Protein AF-A0A250XRT2-F1 (afdb_monomer_lite)

Radius of gyration: 32.17 Å; chains: 1; bounding box: 71×53×96 Å

Foldseek 3Di:
DDDDDDDPDDPDDDDPPVVVVVVVVVVVVVVVVVVVVVVVVVVCVVLVQVQQQVQLVVVQVPDPDHDPDSPVSSVVSSVPDDRDDDDPPPDPDPDPDDDD

Organism: NCBI:txid1157962

pLDDT: mean 74.79, std 19.59, range [41.25, 97.0]

Sequence (100 aa):
MSSTPNRDTSPGRPNAEASTLGDDLFNEAYEKALLRKQLFKEYLSRHQVLERFNLALEALFDCSELPEDPVPYLMDKMKNSRPTARKPTNRPNSATFKNG

Secondary structure (DSSP, 8-state):
---PPP---------THHHHHHHHHHHHHHHHHHHHHHHHHHHHHHTTHHHHHHHHHHHHHT-SS--SSHHHHHHHHHHH--PPP---------------

Structure (mmCIF, N/CA/C/O backbone):
data_AF-A0A250XRT2-F1
#
_entry.id   AF-A0A250XRT2-F1
#
loop_
_atom_site.group_PDB
_atom_site.id
_atom_site.type_symbol
_atom_site.label_atom_id
_atom_site.label_alt_id
_atom_site.label_comp_id
_atom_site.label_asym_id
_atom_site.label_entity_id
_atom_site.label_seq_id
_atom_site.pdbx_PDB_ins_code
_atom_site.Cartn_x
_atom_site.Cartn_y
_atom_site.Cartn_z
_atom_site.occupancy
_atom_site.B_iso_or_equiv
_atom_site.auth_seq_id
_atom_site.auth_comp_id
_atom_site.auth_asym_id
_atom_site.auth_atom_id
_atom_site.pdbx_PDB_model_num
ATOM 1 N N . MET A 1 1 ? 37.110 24.701 -77.990 1.00 41.25 1 MET A N 1
ATOM 2 C CA . MET A 1 1 ? 37.365 24.785 -76.537 1.00 41.25 1 MET A CA 1
ATOM 3 C C . MET A 1 1 ? 36.115 24.265 -75.851 1.00 41.25 1 MET A C 1
ATOM 5 O O . MET A 1 1 ? 35.083 24.913 -75.945 1.00 41.25 1 MET A O 1
ATOM 9 N N . SER A 1 2 ? 36.180 23.036 -75.337 1.00 42.88 2 SER A N 1
ATOM 10 C CA . SER A 1 2 ? 35.022 22.253 -74.892 1.00 42.88 2 SER A CA 1
ATOM 11 C C . SER A 1 2 ? 34.883 22.217 -73.371 1.00 42.88 2 SER A C 1
ATOM 13 O O . SER A 1 2 ? 35.882 22.132 -72.663 1.00 42.88 2 SER A O 1
ATOM 15 N N . SER A 1 3 ? 33.614 22.150 -72.956 1.00 42.19 3 SER A N 1
ATOM 16 C CA . SER A 1 3 ? 33.074 21.513 -71.747 1.00 42.19 3 SER A CA 1
ATOM 17 C C . SER A 1 3 ? 33.136 22.278 -70.418 1.00 42.19 3 SER A C 1
ATOM 19 O O . SER A 1 3 ? 34.085 22.183 -69.647 1.00 42.19 3 SER A O 1
ATOM 21 N N . THR A 1 4 ? 32.018 22.931 -70.096 1.00 51.84 4 THR A N 1
ATOM 22 C CA . THR A 1 4 ? 31.530 23.138 -68.722 1.00 51.84 4 THR A CA 1
ATOM 23 C C . THR A 1 4 ? 31.185 21.790 -68.068 1.00 51.84 4 THR A C 1
ATOM 25 O O . THR A 1 4 ? 30.518 20.980 -68.718 1.00 51.84 4 THR A O 1
ATOM 28 N N . PRO A 1 5 ? 31.557 21.525 -66.802 1.00 56.41 5 PRO A N 1
ATOM 29 C CA . PRO A 1 5 ? 31.098 20.331 -66.102 1.00 56.41 5 PRO A CA 1
ATOM 30 C C . PRO A 1 5 ? 29.693 20.548 -65.515 1.00 56.41 5 PRO A C 1
ATOM 32 O O . PRO A 1 5 ? 29.447 21.518 -64.796 1.00 56.41 5 PRO A O 1
ATOM 35 N N . ASN A 1 6 ? 28.778 19.623 -65.816 1.00 43.31 6 ASN A N 1
ATOM 36 C CA . ASN A 1 6 ? 27.474 19.509 -65.166 1.00 43.31 6 ASN A CA 1
ATOM 37 C C . ASN A 1 6 ? 27.664 19.129 -63.694 1.00 43.31 6 ASN A C 1
ATOM 39 O O . ASN A 1 6 ? 28.296 18.124 -63.375 1.00 43.31 6 ASN A O 1
ATOM 43 N N . ARG A 1 7 ? 27.099 19.934 -62.793 1.00 43.66 7 ARG A N 1
ATOM 44 C CA . ARG A 1 7 ? 27.012 19.631 -61.365 1.00 43.66 7 ARG A CA 1
ATOM 45 C C . ARG A 1 7 ? 25.691 18.908 -61.112 1.00 43.66 7 ARG A C 1
ATOM 47 O O . ARG A 1 7 ? 24.690 19.546 -60.793 1.00 43.66 7 ARG A O 1
ATOM 54 N N . ASP A 1 8 ? 25.699 17.586 -61.265 1.00 45.22 8 ASP A N 1
ATOM 55 C CA . ASP A 1 8 ? 24.603 16.719 -60.826 1.00 45.22 8 ASP A CA 1
ATOM 56 C C . ASP A 1 8 ? 24.425 16.855 -59.310 1.00 45.22 8 ASP A C 1
ATOM 58 O O . ASP A 1 8 ? 25.164 16.290 -58.505 1.00 45.22 8 ASP A O 1
ATOM 62 N N . THR A 1 9 ? 23.440 17.654 -58.910 1.00 49.44 9 THR A N 1
ATOM 63 C CA . THR A 1 9 ? 22.992 17.746 -57.521 1.00 49.44 9 THR A CA 1
ATOM 64 C C . THR A 1 9 ? 21.835 16.768 -57.362 1.00 49.44 9 THR A C 1
ATOM 66 O O . THR A 1 9 ? 20.675 17.137 -57.511 1.00 49.44 9 THR A O 1
ATOM 69 N N . SER A 1 10 ? 22.148 15.498 -57.096 1.00 52.16 10 SER A N 1
ATOM 70 C CA . SER A 1 10 ? 21.150 14.580 -56.536 1.00 52.16 10 SER A CA 1
ATOM 71 C C . SER A 1 10 ? 20.849 15.013 -55.097 1.00 52.16 10 SER A C 1
ATOM 73 O O . SER A 1 10 ? 21.794 15.148 -54.314 1.00 52.16 10 SER A O 1
ATOM 75 N N . PRO A 1 11 ? 19.581 15.222 -54.699 1.00 50.19 11 PRO A N 1
ATOM 76 C CA . PRO A 1 11 ? 19.254 15.419 -53.298 1.00 50.19 11 PRO A CA 1
ATOM 77 C C . PRO A 1 11 ? 19.427 14.073 -52.588 1.00 50.19 11 PRO A C 1
ATOM 79 O O . PRO A 1 11 ? 18.604 13.165 -52.712 1.00 50.19 11 PRO A O 1
ATOM 82 N N . GLY A 1 12 ? 20.544 13.933 -51.874 1.00 48.12 12 GLY A N 1
ATOM 83 C CA . GLY A 1 12 ? 20.737 12.863 -50.905 1.00 48.12 12 GLY A CA 1
ATOM 84 C C . GLY A 1 12 ? 19.568 12.858 -49.921 1.00 48.12 12 GLY A C 1
ATOM 85 O O . GLY A 1 12 ? 19.193 13.901 -49.386 1.00 48.12 12 GLY A O 1
ATOM 86 N N . ARG A 1 13 ? 18.963 11.680 -49.750 1.00 54.16 13 ARG A N 1
ATOM 87 C CA . ARG A 1 13 ? 17.858 11.402 -48.825 1.00 54.16 13 ARG A CA 1
ATOM 88 C C . ARG A 1 13 ? 18.101 12.059 -47.456 1.00 54.16 13 ARG A C 1
ATOM 90 O O . ARG A 1 13 ? 19.216 11.947 -46.949 1.00 54.16 13 ARG A O 1
ATOM 97 N N . PRO A 1 14 ? 17.088 12.667 -46.812 1.00 49.62 14 PRO A N 1
ATOM 98 C CA . PRO A 1 14 ? 17.223 13.047 -45.414 1.00 49.62 14 PRO A CA 1
ATOM 99 C C . PRO A 1 14 ? 17.434 11.783 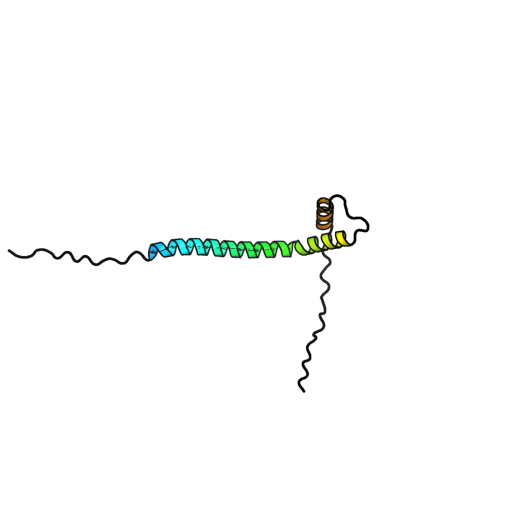-44.563 1.00 49.62 14 PRO A C 1
ATOM 101 O O . PRO A 1 14 ? 16.720 10.791 -44.716 1.00 49.62 14 PRO A O 1
ATOM 104 N N . ASN A 1 15 ? 18.461 11.838 -43.714 1.00 53.47 15 ASN A N 1
ATOM 105 C CA . ASN A 1 15 ? 18.906 10.809 -42.775 1.00 53.47 15 ASN A CA 1
ATOM 106 C C . ASN A 1 15 ? 17.744 10.096 -42.062 1.00 53.47 15 ASN A C 1
ATOM 108 O O . ASN A 1 15 ? 17.098 10.679 -41.195 1.00 53.47 15 ASN A O 1
ATOM 112 N N . ALA A 1 16 ? 17.563 8.802 -42.341 1.00 55.19 16 ALA A N 1
ATOM 113 C CA . ALA A 1 16 ? 16.719 7.900 -41.548 1.00 55.19 16 ALA A CA 1
ATOM 114 C C . ALA A 1 16 ? 17.303 7.608 -40.145 1.00 55.19 16 ALA A C 1
ATOM 116 O O . ALA A 1 16 ? 16.645 7.003 -39.308 1.00 55.19 16 ALA A O 1
ATOM 117 N N . GLU A 1 17 ? 18.531 8.056 -39.880 1.00 53.41 17 GLU A N 1
ATOM 118 C CA . GLU A 1 17 ? 19.312 7.746 -38.675 1.00 53.41 17 GLU A CA 1
ATOM 119 C C . GLU A 1 17 ? 18.982 8.659 -37.478 1.00 53.41 17 GLU A C 1
ATOM 121 O O . GLU A 1 17 ? 19.304 8.341 -36.336 1.00 53.41 17 GLU A O 1
ATOM 126 N N . ALA A 1 18 ? 18.315 9.796 -37.714 1.00 52.28 18 ALA A N 1
ATOM 127 C CA . ALA A 1 18 ? 17.903 10.710 -36.644 1.00 52.28 18 ALA A CA 1
ATOM 128 C C . ALA A 1 18 ? 16.619 10.251 -35.926 1.00 52.28 18 ALA A C 1
ATOM 130 O O . ALA A 1 18 ? 16.415 10.598 -34.764 1.00 52.28 18 ALA A O 1
ATOM 131 N N . SER A 1 19 ? 15.768 9.464 -36.594 1.00 55.03 19 SER A N 1
ATOM 132 C CA . SER A 1 19 ? 14.532 8.927 -36.006 1.00 55.03 19 SER A CA 1
ATOM 133 C C . SER A 1 19 ? 14.783 7.701 -35.125 1.00 55.03 19 SER A C 1
ATOM 135 O O . SER A 1 19 ? 14.111 7.536 -34.117 1.00 55.03 19 SER A O 1
ATOM 137 N N . THR A 1 20 ? 15.802 6.892 -35.423 1.00 60.81 20 THR A N 1
ATOM 138 C CA . THR A 1 20 ? 16.097 5.659 -34.675 1.00 60.81 20 THR A CA 1
ATOM 139 C C . THR A 1 20 ? 16.626 5.918 -33.264 1.00 60.81 20 THR A C 1
ATOM 141 O O . THR A 1 20 ? 16.221 5.241 -32.329 1.00 60.81 20 THR A O 1
ATOM 144 N N . LEU A 1 21 ? 17.463 6.944 -33.064 1.00 62.03 21 LEU A N 1
ATOM 145 C CA . LEU A 1 21 ? 18.065 7.210 -31.749 1.00 62.03 21 LEU A CA 1
ATOM 146 C C . LEU A 1 21 ? 17.032 7.652 -30.693 1.00 62.03 21 LEU A C 1
ATOM 148 O O . LEU A 1 21 ? 17.140 7.291 -29.521 1.00 62.03 21 LEU A O 1
ATOM 152 N N . GLY A 1 22 ? 16.037 8.447 -31.099 1.00 71.00 22 GLY A N 1
ATOM 153 C CA . GLY A 1 22 ? 14.948 8.876 -30.216 1.00 71.00 22 GLY A CA 1
ATOM 154 C C . GLY A 1 22 ? 14.005 7.727 -29.857 1.00 71.00 22 GLY A C 1
ATOM 155 O O . GLY A 1 22 ? 13.606 7.601 -28.698 1.00 71.00 22 GLY A O 1
ATOM 156 N N . ASP A 1 23 ? 13.719 6.863 -30.831 1.00 78.31 23 ASP A N 1
ATOM 157 C CA . ASP A 1 23 ? 12.887 5.674 -30.648 1.00 78.31 23 ASP A CA 1
ATOM 158 C C . ASP A 1 23 ? 13.575 4.639 -29.742 1.00 78.31 23 ASP A C 1
ATOM 160 O O . ASP A 1 23 ? 12.932 4.066 -28.864 1.00 78.31 23 ASP A O 1
ATOM 164 N N . ASP A 1 24 ? 14.892 4.456 -29.867 1.00 81.25 24 ASP A N 1
ATOM 165 C CA . ASP A 1 24 ? 15.667 3.531 -29.031 1.00 81.25 24 ASP A CA 1
ATOM 166 C C . ASP A 1 24 ? 15.709 3.974 -27.560 1.00 81.25 24 ASP A C 1
ATOM 168 O O . ASP A 1 24 ? 15.467 3.168 -26.657 1.00 81.25 24 ASP A O 1
ATOM 172 N N . LEU A 1 25 ? 15.941 5.268 -27.297 1.00 84.88 25 LEU A N 1
ATOM 173 C CA . LEU A 1 25 ? 15.914 5.827 -25.938 1.00 84.88 25 LEU A CA 1
ATOM 174 C C . LEU A 1 25 ? 14.518 5.739 -25.310 1.00 84.88 25 LEU A C 1
ATOM 176 O O . LEU A 1 25 ? 14.382 5.465 -24.112 1.00 84.88 25 LEU A O 1
ATOM 180 N N . PHE A 1 26 ? 13.473 5.959 -26.111 1.00 90.06 26 PHE A N 1
ATOM 181 C CA . PHE A 1 26 ? 12.093 5.799 -25.670 1.00 90.06 26 PHE A CA 1
ATOM 182 C C . PHE A 1 26 ? 11.781 4.338 -25.329 1.00 90.06 26 PHE A C 1
ATOM 184 O O . PHE A 1 26 ? 11.261 4.062 -24.246 1.00 90.06 26 PHE A O 1
ATOM 191 N N . ASN A 1 27 ? 12.144 3.404 -26.210 1.00 92.31 27 ASN A N 1
ATOM 192 C CA . ASN A 1 27 ? 11.933 1.973 -26.008 1.00 92.31 27 ASN A CA 1
ATOM 193 C C . ASN A 1 27 ? 12.671 1.472 -24.761 1.00 92.31 27 ASN A C 1
ATOM 195 O O . ASN A 1 27 ? 12.089 0.767 -23.940 1.00 92.31 27 ASN A O 1
ATOM 199 N N . GLU A 1 28 ? 13.916 1.898 -24.541 1.00 92.38 28 GLU A N 1
ATOM 200 C CA . GLU A 1 28 ? 14.671 1.531 -23.341 1.00 92.38 28 GLU A CA 1
ATOM 201 C C . GLU A 1 28 ? 14.006 2.059 -22.056 1.00 92.38 28 GLU A C 1
ATOM 203 O O . GLU A 1 28 ? 13.887 1.340 -21.055 1.00 92.38 28 GLU A O 1
ATOM 208 N N . ALA A 1 29 ? 13.542 3.312 -22.064 1.00 92.56 29 ALA A N 1
ATOM 209 C CA . ALA A 1 29 ? 12.826 3.893 -20.933 1.00 92.56 29 ALA A CA 1
ATOM 210 C C . ALA A 1 29 ? 11.496 3.168 -20.667 1.00 92.56 29 ALA A C 1
ATOM 212 O O . ALA A 1 29 ? 11.140 2.933 -19.506 1.00 92.56 29 ALA A O 1
ATOM 213 N N . TYR A 1 30 ? 10.791 2.781 -21.731 1.00 93.31 30 TYR A N 1
ATOM 214 C CA . TYR A 1 30 ? 9.540 2.036 -21.673 1.00 93.31 30 TYR A CA 1
ATOM 215 C C . TYR A 1 30 ? 9.732 0.639 -21.069 1.00 93.31 30 TYR A C 1
ATOM 217 O O . TYR A 1 30 ? 9.062 0.298 -20.090 1.00 93.31 30 TYR A O 1
ATOM 225 N N . GLU A 1 31 ? 10.709 -0.129 -21.554 1.00 95.75 31 GLU A N 1
ATOM 226 C CA . GLU A 1 31 ? 11.039 -1.456 -21.020 1.00 95.75 31 GLU A CA 1
ATOM 227 C C . GLU A 1 31 ? 11.463 -1.384 -19.546 1.00 95.75 31 GLU A C 1
ATOM 229 O O . GLU A 1 31 ? 10.990 -2.150 -18.699 1.00 95.75 31 GLU A O 1
ATOM 234 N N . LYS A 1 32 ? 12.276 -0.383 -19.179 1.00 95.69 32 LYS A N 1
ATOM 235 C CA . LYS A 1 32 ? 12.630 -0.123 -17.773 1.00 95.69 32 LYS A CA 1
ATOM 236 C C . LYS A 1 32 ? 11.400 0.179 -16.916 1.00 95.69 32 LYS A C 1
ATOM 238 O O . LYS A 1 32 ? 11.325 -0.280 -15.772 1.00 95.69 32 LYS A O 1
ATOM 243 N N . ALA A 1 33 ? 10.440 0.949 -17.425 1.00 95.56 33 ALA A N 1
ATOM 244 C CA . ALA A 1 33 ? 9.208 1.261 -16.705 1.00 95.56 33 ALA A CA 1
ATOM 245 C C . ALA A 1 33 ? 8.326 0.015 -16.512 1.00 95.56 33 ALA A C 1
ATOM 247 O O . ALA A 1 33 ? 7.796 -0.195 -15.414 1.00 95.56 33 ALA A O 1
ATOM 248 N N . LEU A 1 34 ? 8.213 -0.839 -17.534 1.00 97.00 34 LEU A N 1
ATOM 249 C CA . LEU A 1 34 ? 7.494 -2.112 -17.450 1.00 97.00 34 LEU A CA 1
ATOM 250 C C . LEU A 1 34 ? 8.114 -3.043 -16.409 1.00 97.00 34 LEU A C 1
ATOM 252 O O . LEU A 1 34 ? 7.399 -3.543 -15.533 1.00 97.00 34 LEU A O 1
ATOM 256 N N . LEU A 1 35 ? 9.439 -3.201 -16.437 1.00 96.94 35 LEU A N 1
ATOM 257 C CA . LEU A 1 35 ? 10.156 -4.020 -15.466 1.00 96.94 35 LEU A CA 1
ATOM 258 C C . LEU A 1 35 ? 9.945 -3.506 -14.036 1.00 96.94 35 LEU A C 1
ATOM 260 O O . LEU A 1 35 ? 9.601 -4.277 -13.141 1.00 96.94 35 LEU A O 1
ATOM 264 N N . ARG A 1 36 ? 10.065 -2.191 -13.808 1.00 96.31 36 ARG A N 1
ATOM 265 C CA . ARG A 1 36 ? 9.809 -1.583 -12.488 1.00 96.31 36 ARG A CA 1
ATOM 266 C C . ARG A 1 36 ? 8.382 -1.832 -12.009 1.00 96.31 36 ARG A C 1
ATOM 268 O O . ARG A 1 36 ? 8.180 -2.150 -10.839 1.00 96.31 36 ARG A O 1
ATOM 275 N N . LYS A 1 37 ? 7.393 -1.728 -12.900 1.00 96.12 37 LYS A N 1
ATOM 276 C CA . LYS A 1 37 ? 5.988 -2.019 -12.579 1.00 96.12 37 LYS A CA 1
ATOM 277 C C . LYS A 1 37 ? 5.792 -3.483 -12.184 1.00 96.12 37 LYS A C 1
ATOM 279 O O . LYS A 1 37 ? 5.041 -3.755 -11.248 1.00 96.12 37 LYS A O 1
ATOM 284 N N . GLN A 1 38 ? 6.444 -4.416 -12.877 1.00 96.69 38 GLN A N 1
ATOM 285 C CA . GLN A 1 38 ? 6.391 -5.837 -12.539 1.00 96.69 38 GLN A CA 1
ATOM 286 C C . GLN A 1 38 ? 7.024 -6.107 -11.171 1.00 96.69 38 GLN A C 1
ATOM 288 O O . GLN A 1 38 ? 6.370 -6.694 -10.310 1.00 96.69 38 GLN A O 1
ATOM 293 N N . LEU A 1 39 ? 8.239 -5.603 -10.942 1.00 96.81 39 LEU A N 1
ATOM 294 C CA . LEU A 1 39 ? 8.950 -5.753 -9.671 1.00 96.81 39 LEU A CA 1
ATOM 295 C C . LEU A 1 39 ? 8.172 -5.141 -8.502 1.00 96.81 39 LEU A C 1
ATOM 297 O O . LEU A 1 39 ? 8.093 -5.738 -7.433 1.00 96.81 39 LEU A O 1
ATOM 301 N N . PHE A 1 40 ? 7.536 -3.985 -8.704 1.00 96.19 40 PHE A N 1
ATOM 302 C CA . PHE A 1 40 ? 6.692 -3.361 -7.688 1.00 96.19 40 PHE A CA 1
ATOM 303 C C . PHE A 1 40 ? 5.500 -4.248 -7.309 1.00 96.19 40 PHE A C 1
ATOM 305 O O . PHE A 1 40 ? 5.232 -4.459 -6.127 1.00 96.19 40 PHE A O 1
ATOM 312 N N . LYS A 1 41 ? 4.803 -4.822 -8.298 1.00 95.44 41 LYS A N 1
ATOM 313 C CA . LYS A 1 41 ? 3.693 -5.753 -8.043 1.00 95.44 41 LYS A CA 1
ATOM 314 C C . LYS A 1 41 ? 4.156 -7.002 -7.299 1.00 95.44 41 LYS A C 1
ATOM 316 O O . LYS A 1 41 ? 3.491 -7.425 -6.354 1.00 95.44 41 LYS A O 1
ATOM 321 N N . GLU A 1 42 ? 5.282 -7.579 -7.711 1.00 95.19 42 GLU A N 1
ATOM 322 C CA . GLU A 1 42 ? 5.862 -8.749 -7.053 1.00 95.19 42 GLU A CA 1
ATOM 323 C C . GLU A 1 42 ? 6.232 -8.433 -5.603 1.00 95.19 42 GLU A C 1
ATOM 325 O O . GLU A 1 42 ? 5.869 -9.185 -4.701 1.00 95.19 42 GLU A O 1
ATOM 330 N N . TYR A 1 43 ? 6.865 -7.284 -5.364 1.00 95.19 43 TYR A N 1
ATOM 331 C CA . TYR A 1 43 ? 7.202 -6.810 -4.029 1.00 95.19 43 TYR A CA 1
ATOM 332 C C . TYR A 1 43 ? 5.956 -6.685 -3.142 1.00 95.19 43 TYR A C 1
ATOM 334 O O . TYR A 1 43 ? 5.896 -7.291 -2.070 1.00 95.19 43 TYR A O 1
ATOM 342 N N . LEU A 1 44 ? 4.913 -5.987 -3.604 1.00 93.44 44 LEU A N 1
ATOM 343 C CA . LEU A 1 44 ? 3.665 -5.858 -2.843 1.00 93.44 44 LEU A CA 1
ATOM 344 C C . LEU A 1 44 ? 3.024 -7.218 -2.534 1.00 93.44 44 LEU A C 1
ATOM 346 O O . LEU A 1 44 ? 2.516 -7.416 -1.428 1.00 93.44 44 LEU A O 1
ATOM 350 N N . SER A 1 45 ? 3.062 -8.155 -3.488 1.00 91.38 45 SER A N 1
ATOM 351 C CA . SER A 1 45 ? 2.524 -9.507 -3.313 1.00 91.38 45 SER A CA 1
ATOM 352 C C . SER A 1 45 ? 3.344 -10.326 -2.317 1.00 91.38 45 SER A C 1
ATOM 354 O O . SER A 1 45 ? 2.773 -10.952 -1.427 1.00 91.38 45 SER A O 1
ATOM 356 N N . ARG A 1 46 ? 4.678 -10.309 -2.432 1.00 92.69 46 ARG A N 1
ATOM 357 C CA . ARG A 1 46 ? 5.601 -11.042 -1.552 1.00 92.69 46 ARG A CA 1
ATOM 358 C C . ARG A 1 46 ? 5.480 -10.590 -0.101 1.00 92.69 46 ARG A C 1
ATOM 360 O O . ARG A 1 46 ? 5.559 -11.412 0.805 1.00 92.69 46 ARG A O 1
ATOM 367 N N . HIS A 1 47 ? 5.271 -9.295 0.106 1.00 90.12 47 HIS A N 1
ATOM 368 C CA . HIS A 1 47 ? 5.097 -8.703 1.430 1.00 90.12 47 HIS A CA 1
ATOM 369 C C . HIS A 1 47 ? 3.630 -8.657 1.893 1.00 90.12 47 HIS A C 1
ATOM 371 O O . HIS A 1 47 ? 3.361 -8.193 3.002 1.00 90.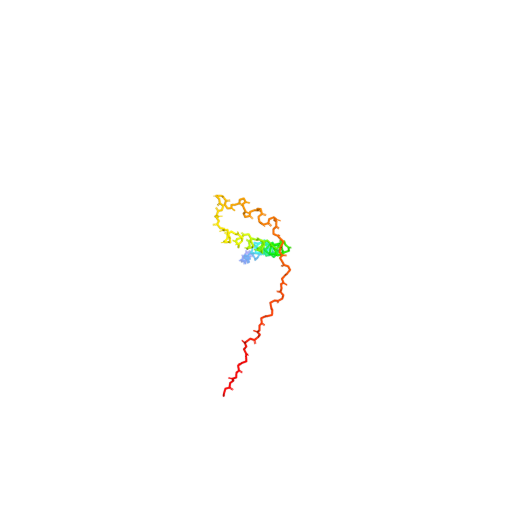12 47 HIS A O 1
ATOM 377 N N . GLN A 1 48 ? 2.687 -9.147 1.075 1.00 91.50 48 GLN A N 1
ATOM 378 C CA . GLN A 1 48 ? 1.248 -9.181 1.370 1.00 91.50 48 GLN A CA 1
ATOM 379 C C . GLN A 1 48 ? 0.696 -7.813 1.812 1.00 91.50 48 GLN A C 1
ATOM 381 O O . GLN A 1 48 ? -0.172 -7.728 2.678 1.00 91.50 48 GLN A O 1
ATOM 386 N N . VAL A 1 49 ? 1.203 -6.725 1.219 1.00 91.19 49 VAL A N 1
ATOM 387 C CA . VAL A 1 49 ? 0.900 -5.346 1.649 1.00 91.19 49 VAL A CA 1
ATOM 388 C C . VAL A 1 49 ? -0.596 -5.050 1.553 1.00 91.19 49 VAL A C 1
ATOM 390 O O . VAL A 1 49 ? -1.185 -4.547 2.504 1.00 91.19 49 VAL A O 1
ATOM 393 N N . LEU A 1 50 ? -1.223 -5.416 0.431 1.00 90.88 50 LEU A N 1
ATOM 394 C CA . LEU A 1 50 ? -2.656 -5.191 0.212 1.00 90.88 50 LEU A CA 1
ATOM 395 C C . LEU A 1 50 ? -3.528 -6.007 1.177 1.00 90.88 50 LEU A C 1
ATOM 397 O O . LEU A 1 50 ? -4.549 -5.519 1.644 1.00 90.88 50 LEU A O 1
ATOM 401 N N . GLU A 1 51 ? -3.113 -7.231 1.507 1.00 90.50 51 GLU A N 1
ATOM 402 C CA . GLU A 1 51 ? -3.836 -8.099 2.442 1.00 90.50 51 GLU A CA 1
ATOM 403 C C . GLU A 1 51 ? -3.760 -7.550 3.873 1.00 90.50 51 GLU A C 1
ATOM 405 O O . GLU A 1 51 ? -4.779 -7.443 4.547 1.00 90.50 51 GLU A O 1
ATOM 410 N N . ARG A 1 52 ? -2.576 -7.101 4.310 1.00 89.56 52 ARG A N 1
ATOM 411 C CA . ARG A 1 52 ? -2.388 -6.433 5.610 1.00 89.56 52 ARG A CA 1
ATOM 412 C C . ARG A 1 52 ? -3.183 -5.135 5.718 1.00 89.56 52 ARG A C 1
ATOM 414 O O . ARG A 1 52 ? -3.726 -4.846 6.779 1.00 89.56 52 ARG A O 1
ATOM 421 N N . PHE A 1 53 ? -3.253 -4.365 4.632 1.00 91.25 53 PHE A N 1
ATOM 422 C CA . PHE A 1 53 ? -4.041 -3.138 4.588 1.00 91.25 53 PHE A CA 1
ATOM 423 C C . PHE A 1 53 ? -5.541 -3.432 4.709 1.00 91.25 53 PHE A C 1
ATOM 425 O O . PHE A 1 53 ? -6.211 -2.818 5.532 1.00 91.25 53 PHE A O 1
ATOM 432 N N . ASN A 1 54 ? -6.051 -4.422 3.968 1.00 91.25 54 ASN A N 1
ATOM 433 C CA . ASN A 1 54 ? -7.454 -4.832 4.064 1.00 91.25 54 ASN A CA 1
ATOM 434 C C . ASN A 1 54 ? -7.815 -5.317 5.473 1.00 91.25 54 ASN A C 1
ATOM 436 O O . ASN A 1 54 ? -8.818 -4.872 6.017 1.00 91.25 54 ASN A O 1
ATOM 440 N N . LEU A 1 55 ? -6.967 -6.134 6.105 1.00 89.94 55 LEU A N 1
ATOM 441 C CA . LEU A 1 55 ? -7.181 -6.577 7.489 1.00 89.94 55 LEU A CA 1
ATOM 442 C C . LEU A 1 55 ? -7.195 -5.408 8.485 1.00 89.94 55 LEU A C 1
ATOM 444 O O . LEU A 1 55 ? -7.966 -5.412 9.441 1.00 89.94 55 LEU A O 1
ATOM 448 N N . ALA A 1 56 ? -6.340 -4.401 8.282 1.00 90.75 56 ALA A N 1
ATOM 449 C CA . ALA A 1 56 ? -6.331 -3.208 9.123 1.00 90.75 56 ALA A CA 1
ATOM 450 C C . ALA A 1 56 ? -7.617 -2.380 8.959 1.00 90.75 56 ALA A C 1
ATOM 452 O O . ALA A 1 56 ? -8.127 -1.859 9.949 1.00 90.75 56 ALA A O 1
ATOM 453 N N . LEU A 1 57 ? -8.155 -2.293 7.737 1.00 91.19 57 LEU A N 1
ATOM 454 C CA . LEU A 1 57 ? -9.436 -1.637 7.467 1.00 91.19 57 LEU A CA 1
ATOM 455 C C . LEU A 1 57 ? -10.619 -2.407 8.059 1.00 91.19 57 LEU A C 1
ATOM 457 O O . LEU A 1 57 ? -11.472 -1.796 8.690 1.00 91.19 57 LEU A O 1
ATOM 461 N N . GLU A 1 58 ? -10.664 -3.731 7.907 1.00 90.44 58 GLU A N 1
ATOM 462 C CA . GLU A 1 58 ? -11.681 -4.583 8.544 1.00 90.44 58 GLU A CA 1
ATOM 463 C C . GLU A 1 58 ? -11.680 -4.383 10.065 1.00 90.44 58 GLU A C 1
ATOM 465 O O . GLU A 1 58 ? -12.717 -4.099 10.657 1.00 90.44 58 GLU A O 1
ATOM 470 N N . ALA A 1 59 ? -10.495 -4.372 10.682 1.00 87.38 59 ALA A N 1
ATOM 471 C CA . ALA A 1 59 ? -10.351 -4.100 12.109 1.00 87.38 59 ALA A CA 1
ATOM 472 C C . ALA A 1 59 ? -10.781 -2.683 12.528 1.00 87.38 59 ALA A C 1
ATOM 474 O O . ALA A 1 59 ? -10.974 -2.451 13.718 1.00 87.38 59 ALA A O 1
ATOM 475 N N . LEU A 1 60 ? -10.865 -1.728 11.597 1.00 88.12 60 LEU A N 1
ATOM 476 C CA . LEU A 1 60 ? -11.408 -0.393 11.852 1.00 88.12 60 LEU A CA 1
ATOM 477 C C . LEU A 1 60 ? -12.940 -0.392 11.755 1.00 88.12 60 LEU A C 1
ATOM 479 O O . LEU A 1 60 ? -13.592 0.298 12.533 1.00 88.12 60 LEU A O 1
ATOM 483 N N . PHE A 1 61 ? -13.516 -1.174 10.838 1.00 86.50 61 PHE A N 1
ATOM 484 C CA . PHE A 1 61 ? -14.969 -1.350 10.735 1.00 86.50 61 PHE A CA 1
ATOM 485 C C . PHE A 1 61 ? -15.559 -2.094 11.937 1.00 86.50 61 PHE A C 1
ATOM 487 O O . PHE A 1 61 ? -16.673 -1.782 12.350 1.00 86.50 61 PHE A O 1
ATOM 494 N N . ASP A 1 62 ? -14.806 -3.027 12.519 1.00 83.88 62 ASP A N 1
ATOM 495 C CA . ASP A 1 62 ? -15.234 -3.822 13.678 1.00 83.88 62 ASP A CA 1
ATOM 496 C C . ASP A 1 62 ? -15.074 -3.092 15.029 1.00 83.88 62 ASP A C 1
ATOM 498 O O . ASP A 1 62 ? -15.420 -3.634 16.083 1.00 83.88 62 ASP A O 1
ATOM 502 N N . CYS A 1 63 ? -14.532 -1.870 15.039 1.00 83.69 63 CYS A N 1
ATOM 503 C CA . CYS A 1 63 ? -14.362 -1.092 16.262 1.00 83.69 63 CYS A CA 1
ATOM 504 C C . CYS A 1 63 ? -15.717 -0.685 16.866 1.00 83.69 63 CYS A C 1
ATOM 506 O O . CYS A 1 63 ? -16.528 -0.035 16.211 1.00 83.69 63 CYS A O 1
ATOM 508 N N . SER A 1 64 ? -15.928 -0.989 18.154 1.00 76.56 64 SER A N 1
ATOM 509 C CA . SER A 1 64 ? -17.089 -0.497 18.915 1.00 76.56 64 SER A CA 1
ATOM 510 C C . SER A 1 64 ? -17.070 1.024 19.092 1.00 76.56 64 SER A C 1
ATOM 512 O O . SER A 1 64 ? -18.121 1.655 19.131 1.00 76.56 64 SER A O 1
ATOM 514 N N . GLU A 1 65 ? -15.871 1.602 19.174 1.00 77.38 65 GLU A N 1
ATOM 515 C CA . GLU A 1 65 ? -15.612 3.040 19.165 1.00 77.38 65 GLU A CA 1
ATOM 516 C C . GLU A 1 65 ? -14.461 3.316 18.196 1.00 77.38 65 GLU A C 1
ATOM 518 O O . GLU A 1 65 ? -13.416 2.661 18.261 1.00 77.38 65 GLU A O 1
ATOM 523 N N . LEU A 1 66 ? -14.661 4.254 17.268 1.00 86.44 66 LEU A N 1
ATOM 524 C CA . LEU A 1 66 ? -13.641 4.610 16.286 1.00 86.44 66 LEU A CA 1
ATOM 525 C C . LEU A 1 66 ? -12.466 5.326 16.972 1.00 86.44 66 LEU A C 1
ATOM 527 O O . LEU A 1 66 ? -12.694 6.180 17.831 1.00 86.44 66 LEU A O 1
ATOM 531 N N . PRO A 1 67 ? -11.215 5.023 16.587 1.00 88.06 67 PRO A N 1
ATOM 532 C CA . PRO A 1 67 ? -10.056 5.735 17.105 1.00 88.06 67 PRO A CA 1
ATOM 533 C C . PRO A 1 67 ? -10.108 7.217 16.713 1.00 88.06 67 PRO A C 1
ATOM 535 O O . PRO A 1 67 ? -10.479 7.553 15.589 1.00 88.06 67 PRO A O 1
ATOM 538 N N . GLU A 1 68 ? -9.684 8.092 17.627 1.00 89.06 68 GLU A N 1
ATOM 539 C CA . GLU A 1 68 ? -9.616 9.546 17.408 1.00 89.06 68 GLU A CA 1
ATOM 540 C C . GLU A 1 68 ? -8.694 9.911 16.230 1.00 89.06 68 GLU A C 1
ATOM 542 O O . GLU A 1 68 ? -9.034 10.769 15.418 1.00 89.06 68 GLU A O 1
ATOM 547 N N . ASP A 1 69 ? -7.569 9.198 16.089 1.00 90.88 69 ASP A N 1
ATOM 548 C CA . ASP A 1 69 ? -6.713 9.232 14.900 1.00 90.88 69 ASP A CA 1
ATOM 549 C C . ASP A 1 69 ? -6.585 7.816 14.297 1.00 90.88 69 ASP A C 1
ATOM 551 O O . ASP A 1 69 ? -5.985 6.921 14.910 1.00 90.88 69 ASP A O 1
ATOM 555 N N . PRO A 1 70 ? -7.129 7.571 13.091 1.00 88.81 70 PRO A N 1
ATOM 556 C CA . PRO A 1 70 ? -7.092 6.256 12.466 1.00 88.81 70 PRO A CA 1
ATOM 557 C C . PRO A 1 70 ? -5.711 5.88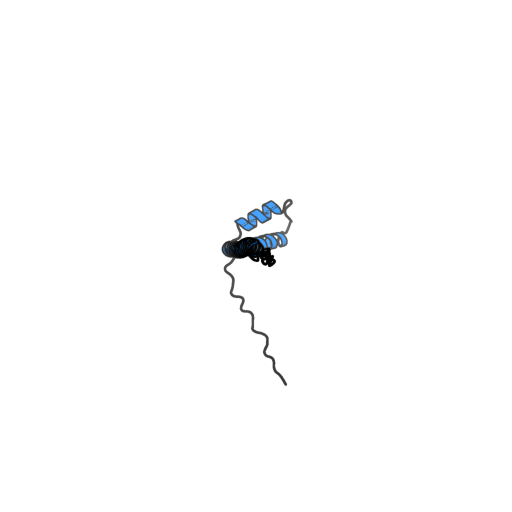5 11.906 1.00 88.81 70 PRO A C 1
ATOM 559 O O . PRO A 1 70 ? -5.439 4.698 11.728 1.00 88.81 70 PRO A O 1
ATOM 562 N N . VAL A 1 71 ? -4.817 6.842 11.621 1.00 92.12 71 VAL A N 1
ATOM 563 C CA . VAL A 1 71 ? -3.537 6.541 10.949 1.00 92.12 71 VAL A CA 1
ATOM 564 C C . VAL A 1 71 ? -2.588 5.729 11.846 1.00 92.12 71 VAL A C 1
ATOM 566 O O . VAL A 1 71 ? -2.101 4.688 11.385 1.00 92.12 71 VAL A O 1
ATOM 569 N N . PRO A 1 72 ? -2.339 6.106 13.118 1.00 92.81 72 PRO A N 1
ATOM 570 C CA . PRO A 1 72 ? -1.542 5.301 14.042 1.00 92.81 72 PRO A CA 1
ATOM 571 C C . PRO A 1 72 ? -2.145 3.915 14.282 1.00 92.81 72 PRO A C 1
ATOM 573 O O . PRO A 1 72 ? -1.412 2.925 14.310 1.00 92.81 72 PRO A O 1
ATOM 576 N N . TYR A 1 73 ? -3.475 3.831 14.390 1.00 90.56 73 TYR A N 1
ATOM 577 C CA . TYR A 1 73 ? -4.186 2.567 14.571 1.00 90.56 73 TYR A CA 1
ATOM 578 C C . TYR A 1 73 ? -3.987 1.624 13.376 1.00 90.56 73 TYR A C 1
ATOM 580 O O . TYR A 1 73 ? -3.583 0.473 13.546 1.00 90.56 73 TYR A O 1
ATOM 588 N N . LEU A 1 74 ? -4.195 2.115 12.150 1.00 91.38 74 LEU A N 1
ATOM 589 C CA . LEU A 1 74 ? -3.996 1.331 10.927 1.00 91.38 74 LEU A CA 1
ATOM 590 C C . LEU A 1 74 ? -2.537 0.886 10.773 1.00 91.38 74 LEU A C 1
ATOM 592 O O . LEU A 1 74 ? -2.274 -0.261 10.411 1.00 91.38 74 LEU A O 1
ATOM 596 N N . MET A 1 75 ? -1.578 1.766 11.078 1.00 91.81 75 MET A N 1
ATOM 597 C CA . MET A 1 75 ? -0.148 1.441 11.071 1.00 91.81 75 MET A CA 1
ATOM 598 C C . MET A 1 75 ? 0.189 0.309 12.046 1.00 91.81 75 MET A C 1
ATOM 600 O O . MET A 1 75 ? 0.927 -0.610 11.682 1.00 91.81 75 MET A O 1
ATOM 604 N N . ASP A 1 76 ? -0.351 0.352 13.265 1.00 91.19 76 ASP A N 1
ATOM 605 C CA . ASP A 1 76 ? -0.168 -0.708 14.257 1.00 91.19 76 ASP A CA 1
ATOM 606 C C . ASP A 1 76 ? -0.778 -2.036 13.780 1.00 91.19 76 ASP A C 1
ATOM 608 O O . ASP A 1 76 ? -0.099 -3.068 13.740 1.00 91.19 76 ASP A O 1
ATOM 612 N N . LYS A 1 77 ? -2.021 -2.004 13.285 1.00 90.00 77 LYS A N 1
ATOM 6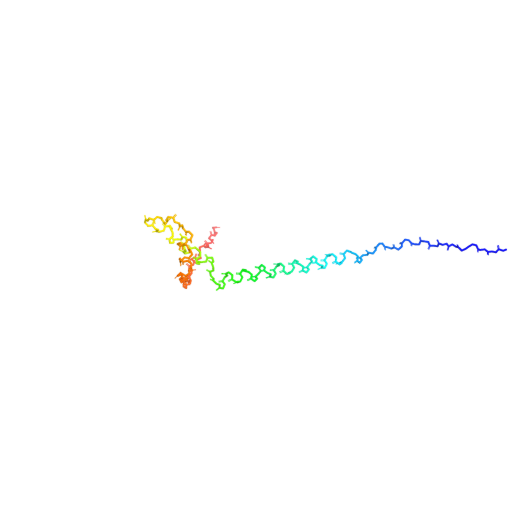13 C CA . LYS A 1 77 ? -2.700 -3.191 12.748 1.00 90.00 77 LYS A CA 1
ATOM 614 C C . LYS A 1 77 ? -1.978 -3.793 11.544 1.00 90.00 77 LYS A C 1
ATOM 616 O O . LYS A 1 77 ? -1.874 -5.015 11.448 1.00 90.00 77 LYS A O 1
ATOM 621 N N . MET A 1 78 ? -1.405 -2.987 10.652 1.00 90.88 78 MET A N 1
ATOM 622 C CA . MET A 1 78 ? -0.605 -3.490 9.526 1.00 90.88 78 MET A CA 1
ATOM 623 C C . MET A 1 78 ? 0.699 -4.175 9.967 1.00 90.88 78 MET A C 1
ATOM 625 O O . MET A 1 78 ? 1.113 -5.166 9.355 1.00 90.88 78 MET A O 1
ATOM 629 N N . LYS A 1 79 ? 1.349 -3.668 11.023 1.00 88.88 79 LYS A N 1
ATOM 630 C CA . LYS A 1 79 ? 2.570 -4.269 11.587 1.00 88.88 79 LYS A CA 1
ATOM 631 C C . LYS A 1 79 ? 2.270 -5.596 12.284 1.00 88.88 79 LYS A C 1
ATOM 633 O O . LYS A 1 79 ? 3.008 -6.563 12.100 1.00 88.88 79 LYS A O 1
ATOM 638 N N . ASN A 1 80 ? 1.165 -5.646 13.026 1.00 85.25 80 ASN A N 1
ATOM 639 C CA . ASN A 1 80 ? 0.814 -6.772 13.892 1.00 85.25 80 ASN A CA 1
ATOM 640 C C . ASN A 1 80 ? -0.071 -7.832 13.214 1.00 85.25 80 ASN A C 1
ATOM 642 O O . ASN A 1 80 ? -0.178 -8.954 13.713 1.00 85.25 80 ASN A O 1
ATOM 646 N N . SER A 1 81 ? -0.679 -7.527 12.064 1.00 80.31 81 SER A N 1
ATOM 647 C CA . SER A 1 81 ? -1.453 -8.504 11.296 1.00 80.31 81 SER A CA 1
ATOM 648 C C . SER A 1 81 ? -0.543 -9.604 10.750 1.00 80.31 81 SER A C 1
ATOM 650 O O . SER A 1 81 ? 0.418 -9.368 10.011 1.00 80.31 81 SER A O 1
ATOM 652 N N . ARG A 1 82 ? -0.856 -10.850 11.114 1.00 74.69 82 ARG A N 1
ATOM 653 C CA . ARG A 1 82 ? -0.351 -12.023 10.404 1.00 74.69 82 ARG A CA 1
ATOM 654 C C . ARG A 1 82 ? -1.374 -12.371 9.329 1.00 74.69 82 ARG A C 1
ATOM 656 O O . ARG A 1 82 ? -2.487 -12.746 9.694 1.00 74.69 82 ARG A O 1
ATOM 663 N N . PRO A 1 83 ? -1.034 -12.248 8.038 1.00 65.06 83 PRO A N 1
ATOM 664 C CA . PRO A 1 83 ? -1.922 -12.698 6.979 1.00 65.06 83 PRO A CA 1
ATOM 665 C C . PRO A 1 83 ? -2.200 -14.187 7.187 1.00 65.06 83 PRO A C 1
ATOM 667 O O . PRO A 1 83 ? -1.281 -15.007 7.284 1.00 65.06 83 PRO A O 1
ATOM 670 N N . THR A 1 84 ? -3.474 -14.525 7.360 1.00 61.81 84 THR A N 1
ATOM 671 C CA . THR A 1 84 ? -3.905 -15.907 7.541 1.00 61.81 84 THR A CA 1
ATOM 672 C C . THR A 1 84 ? -3.591 -16.680 6.269 1.00 61.81 84 THR A C 1
ATOM 674 O O . THR A 1 84 ? -3.892 -16.207 5.174 1.00 61.81 84 THR A O 1
ATOM 677 N N . ALA A 1 85 ? -2.993 -17.869 6.392 1.00 56.22 85 ALA A N 1
ATOM 678 C CA . ALA A 1 85 ? -2.766 -18.747 5.249 1.00 56.22 85 ALA A CA 1
ATOM 679 C C . ALA A 1 85 ? -4.080 -18.901 4.468 1.00 56.22 85 ALA A C 1
ATOM 681 O O . ALA A 1 85 ? -5.086 -19.329 5.036 1.00 56.22 85 ALA A O 1
ATOM 682 N N . ARG A 1 86 ? -4.076 -18.493 3.191 1.00 52.88 86 ARG A N 1
ATOM 683 C CA . ARG A 1 86 ? -5.255 -18.519 2.317 1.00 52.88 86 ARG A CA 1
ATOM 684 C C . ARG A 1 86 ? -5.931 -19.883 2.426 1.00 52.88 86 ARG A C 1
ATOM 686 O O . ARG A 1 86 ? -5.373 -20.887 1.985 1.00 52.88 86 ARG A O 1
ATOM 693 N N . LYS A 1 87 ? -7.137 -19.926 2.995 1.00 47.75 87 LYS A N 1
ATOM 694 C CA . LYS A 1 87 ? -7.991 -21.111 2.902 1.00 47.75 87 LYS A CA 1
ATOM 695 C C . LYS A 1 87 ? -8.296 -21.299 1.410 1.00 47.75 87 LYS A C 1
ATOM 697 O O . LYS A 1 87 ? -8.719 -20.324 0.785 1.00 47.75 87 LYS A O 1
ATOM 702 N N . PRO A 1 88 ? -8.056 -22.479 0.810 1.00 44.09 88 PRO A N 1
ATOM 703 C CA . PRO A 1 88 ? -8.403 -22.704 -0.584 1.00 44.09 88 PRO A CA 1
ATOM 704 C C . PRO A 1 88 ? -9.900 -22.447 -0.734 1.00 44.09 88 PRO A C 1
ATOM 706 O O . PRO A 1 88 ? -10.736 -23.113 -0.120 1.00 44.09 88 PRO A O 1
ATOM 709 N N . THR A 1 89 ? -10.233 -21.417 -1.501 1.00 52.19 89 THR A N 1
ATOM 710 C CA . THR A 1 89 ? -11.602 -21.109 -1.876 1.00 52.19 89 THR A CA 1
ATOM 711 C C . THR A 1 89 ? -12.063 -22.213 -2.820 1.00 52.19 89 THR A C 1
ATOM 713 O O . THR A 1 89 ? -11.855 -22.152 -4.028 1.00 52.19 89 THR A O 1
ATOM 716 N N . ASN A 1 90 ? -12.685 -23.255 -2.261 1.00 52.50 90 ASN A N 1
ATOM 717 C CA . ASN A 1 90 ? -13.526 -24.176 -3.020 1.00 52.50 90 AS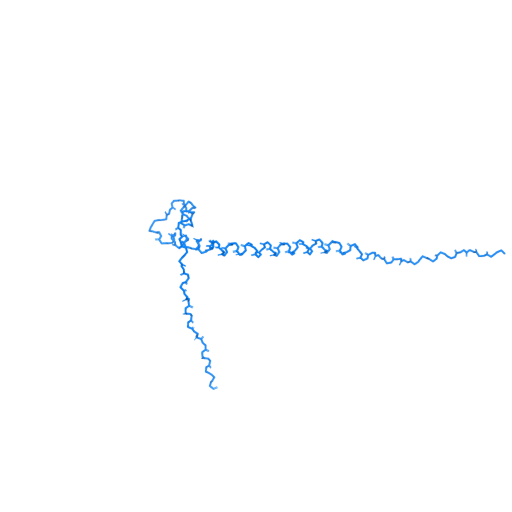N A CA 1
ATOM 718 C C . ASN A 1 90 ? -14.702 -23.368 -3.576 1.00 52.50 90 ASN A C 1
ATOM 720 O O . ASN A 1 90 ? -15.758 -23.268 -2.955 1.00 52.50 90 ASN A O 1
ATOM 724 N N . ARG A 1 91 ? -14.497 -22.731 -4.730 1.00 47.22 91 ARG A N 1
ATOM 725 C CA . ARG A 1 91 ? -15.575 -22.153 -5.522 1.00 47.22 91 ARG A CA 1
ATOM 726 C C . ARG A 1 91 ? -16.327 -23.331 -6.149 1.00 47.22 91 ARG A C 1
ATOM 728 O O . ARG A 1 91 ? -15.716 -24.053 -6.937 1.00 47.22 91 ARG A O 1
ATOM 735 N N . PRO A 1 92 ? -17.605 -23.584 -5.817 1.00 48.22 92 PRO A N 1
ATOM 736 C CA . PRO A 1 92 ? -18.365 -24.597 -6.529 1.00 48.22 92 PRO A CA 1
ATOM 737 C C . PRO A 1 92 ? -18.512 -24.149 -7.988 1.00 48.22 92 PRO A C 1
ATOM 739 O O . PRO A 1 92 ? -18.964 -23.038 -8.267 1.00 48.22 92 PRO A O 1
ATOM 742 N N . ASN A 1 93 ? -18.091 -25.006 -8.918 1.00 51.06 93 ASN A N 1
ATOM 743 C CA . ASN A 1 93 ? -18.335 -24.841 -10.347 1.00 51.06 93 ASN A CA 1
ATOM 744 C C . ASN A 1 93 ? -19.851 -24.829 -10.593 1.00 51.06 93 ASN A C 1
ATOM 746 O O . ASN A 1 93 ? -20.474 -25.886 -10.658 1.00 51.06 93 ASN A O 1
ATOM 750 N N . SER A 1 94 ? -20.456 -23.652 -10.749 1.00 53.09 94 SER A N 1
ATOM 751 C CA . SER A 1 94 ? -21.833 -23.524 -11.229 1.00 53.09 94 SER A CA 1
ATOM 752 C C . SER A 1 94 ? -21.837 -23.055 -12.684 1.00 53.09 94 SER A C 1
ATOM 754 O O . SER A 1 94 ? -21.824 -21.857 -12.953 1.00 53.09 94 SER A O 1
ATOM 756 N N . ALA A 1 95 ? -21.853 -24.006 -13.617 1.00 48.91 95 ALA A N 1
ATOM 757 C CA . ALA A 1 95 ? -22.434 -23.824 -14.950 1.00 48.91 95 ALA A CA 1
ATOM 758 C C . ALA A 1 95 ? -22.603 -25.193 -15.631 1.00 48.91 95 ALA A C 1
ATOM 760 O O . ALA A 1 95 ? -21.908 -25.526 -16.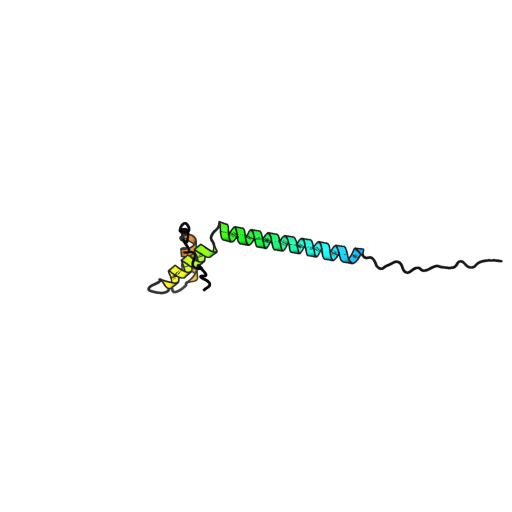585 1.00 48.91 95 ALA A O 1
ATOM 761 N N . THR A 1 96 ? -23.534 -26.015 -15.137 1.00 50.97 96 THR A N 1
ATOM 762 C CA . THR A 1 96 ? -24.135 -27.048 -15.994 1.00 50.97 96 THR A CA 1
ATOM 763 C C . THR A 1 96 ? -25.159 -26.345 -16.881 1.00 50.97 96 THR A C 1
ATOM 765 O O . THR A 1 96 ? -26.290 -26.117 -16.461 1.00 50.97 96 THR A O 1
ATOM 768 N N . PHE A 1 97 ? -24.755 -25.954 -18.088 1.00 50.78 97 PHE A N 1
ATOM 769 C CA . PHE A 1 97 ? -25.700 -25.592 -19.142 1.00 50.78 97 PHE A CA 1
ATOM 770 C C . PHE A 1 97 ? -26.385 -26.884 -19.606 1.00 50.78 97 PHE A C 1
ATOM 772 O O . PHE A 1 97 ? -25.760 -27.725 -20.248 1.00 50.78 97 PHE A O 1
ATOM 779 N N . LYS A 1 98 ? -27.658 -27.070 -19.246 1.00 55.16 98 LYS A N 1
ATOM 780 C CA . LYS A 1 98 ? -28.539 -28.029 -19.920 1.00 55.16 98 LYS A CA 1
ATOM 781 C C . LYS A 1 98 ? -29.228 -27.277 -21.055 1.00 55.16 98 LYS A C 1
ATOM 783 O O . LYS A 1 98 ? -30.067 -26.425 -20.781 1.00 55.16 98 LYS A O 1
ATOM 788 N N . ASN A 1 99 ? -28.853 -27.570 -22.297 1.00 50.97 99 ASN A N 1
ATOM 789 C CA . ASN A 1 99 ? -29.685 -27.214 -23.444 1.00 50.97 99 ASN A CA 1
ATOM 790 C C . ASN A 1 99 ? -30.820 -28.236 -23.538 1.00 50.97 99 ASN A C 1
ATOM 792 O O . ASN A 1 99 ? -30.566 -29.442 -23.460 1.00 50.97 99 ASN A O 1
ATOM 796 N N . GLY A 1 100 ? -32.046 -27.719 -23.616 1.00 49.69 100 GLY A N 1
ATOM 797 C CA . GLY A 1 100 ? -33.220 -28.471 -24.053 1.00 49.69 100 GLY A CA 1
ATOM 798 C C . GLY A 1 100 ? -33.256 -28.634 -25.563 1.00 49.69 100 GLY A C 1
ATOM 799 O O . GLY A 1 100 ? -32.441 -27.973 -26.250 1.00 49.69 100 GLY A O 1
#